Protein AF-A0A233RAK5-F1 (afdb_monomer_lite)

Structure (mmCIF, N/CA/C/O backbone):
data_AF-A0A233RAK5-F1
#
_entry.id   AF-A0A233RAK5-F1
#
loop_
_atom_site.group_PDB
_atom_site.id
_atom_site.type_symbol
_atom_site.label_atom_id
_atom_site.label_alt_id
_atom_site.label_comp_id
_atom_site.label_asym_id
_atom_site.label_entity_id
_atom_site.label_seq_id
_atom_site.pdbx_PDB_ins_code
_atom_site.Cartn_x
_atom_site.Cartn_y
_atom_site.Cartn_z
_atom_site.occupancy
_atom_site.B_iso_or_equiv
_atom_site.auth_seq_id
_atom_site.auth_comp_id
_atom_site.auth_asym_id
_atom_site.auth_atom_id
_atom_site.pdbx_PDB_model_num
ATOM 1 N N . MET A 1 1 ? -2.196 -65.502 5.396 1.00 35.78 1 MET A N 1
ATOM 2 C CA . MET A 1 1 ? -3.002 -64.634 4.510 1.00 35.78 1 MET A CA 1
ATOM 3 C C . MET A 1 1 ? -4.462 -65.035 4.671 1.00 35.78 1 MET A C 1
ATOM 5 O O . MET A 1 1 ? -4.767 -66.200 4.468 1.00 35.78 1 MET A O 1
ATOM 9 N N . LYS A 1 2 ? -5.328 -64.135 5.155 1.00 40.09 2 LYS A N 1
ATOM 10 C CA . LYS A 1 2 ? -6.759 -64.401 5.387 1.00 40.09 2 LYS A CA 1
ATOM 11 C C . LYS A 1 2 ? -7.571 -63.558 4.402 1.00 40.09 2 LYS A C 1
ATOM 13 O O . LYS A 1 2 ? -7.449 -62.339 4.396 1.00 40.09 2 LYS A O 1
ATOM 18 N N . THR A 1 3 ? -8.351 -64.228 3.567 1.00 54.66 3 THR A N 1
ATOM 19 C CA . THR A 1 3 ? -9.261 -63.672 2.559 1.00 54.66 3 THR A CA 1
ATOM 20 C C . THR A 1 3 ? -10.494 -63.046 3.202 1.00 54.66 3 THR A C 1
ATOM 22 O O . THR A 1 3 ? -11.107 -63.697 4.049 1.00 54.66 3 THR A O 1
ATOM 25 N N . ARG A 1 4 ? -10.923 -61.863 2.742 1.00 57.81 4 ARG A N 1
ATOM 26 C CA . ARG A 1 4 ? -12.326 -61.412 2.811 1.00 57.81 4 ARG A CA 1
ATOM 27 C C . ARG A 1 4 ? -12.650 -60.544 1.594 1.00 57.81 4 ARG A C 1
ATOM 29 O O . ARG A 1 4 ? -12.070 -59.479 1.420 1.00 57.81 4 ARG A O 1
ATOM 36 N N . HIS A 1 5 ? -13.557 -61.036 0.758 1.00 52.94 5 HIS A N 1
ATOM 37 C CA . HIS A 1 5 ? -14.248 -60.265 -0.270 1.00 52.94 5 HIS A CA 1
ATOM 38 C C . HIS A 1 5 ? -15.423 -59.524 0.369 1.00 52.94 5 HIS A C 1
ATOM 40 O O . HIS A 1 5 ? -16.151 -60.139 1.145 1.00 52.94 5 HIS A O 1
ATOM 46 N N . SER A 1 6 ? -15.642 -58.266 -0.015 1.00 50.78 6 SER A N 1
ATOM 47 C CA . SER A 1 6 ? -16.935 -57.587 0.122 1.00 50.78 6 SER A CA 1
ATOM 48 C C . SER A 1 6 ? -17.097 -56.600 -1.033 1.00 50.78 6 SER A C 1
ATOM 50 O O . SER A 1 6 ? -16.383 -55.605 -1.111 1.00 50.78 6 SER A O 1
ATOM 52 N N . ALA A 1 7 ? -18.024 -56.908 -1.936 1.00 53.78 7 ALA A N 1
ATOM 53 C CA . ALA A 1 7 ? -18.529 -56.034 -2.988 1.00 53.78 7 ALA A CA 1
ATOM 54 C C . ALA A 1 7 ? -19.915 -55.522 -2.576 1.00 53.78 7 ALA A C 1
ATOM 56 O O . ALA A 1 7 ? -20.726 -56.353 -2.190 1.00 53.78 7 ALA A O 1
ATOM 57 N N . LEU A 1 8 ? -20.198 -54.219 -2.690 1.00 47.22 8 LEU A N 1
ATOM 58 C CA . LEU A 1 8 ? -21.544 -53.603 -2.663 1.00 47.22 8 LEU A CA 1
ATOM 59 C C . LEU A 1 8 ? -21.421 -52.208 -3.326 1.00 47.22 8 LEU A C 1
ATOM 61 O O . LEU A 1 8 ? -20.693 -51.365 -2.818 1.00 47.22 8 LEU A O 1
ATOM 65 N N . LEU A 1 9 ? -21.797 -52.018 -4.598 1.00 47.50 9 LEU A N 1
ATOM 66 C CA . LEU A 1 9 ? -23.129 -51.702 -5.161 1.00 47.50 9 LEU A CA 1
ATOM 67 C C . LEU A 1 9 ? -23.708 -50.310 -4.808 1.00 47.50 9 LEU A C 1
ATOM 69 O O . LEU A 1 9 ? -24.222 -50.088 -3.720 1.00 47.50 9 LEU A O 1
ATOM 73 N N . LEU A 1 10 ? -23.617 -49.417 -5.806 1.00 46.44 10 LEU A N 1
ATOM 74 C CA . LEU A 1 10 ? -24.635 -48.508 -6.374 1.00 46.44 10 LEU A CA 1
ATOM 75 C C . LEU A 1 10 ? -25.875 -48.133 -5.531 1.00 46.44 10 LEU A C 1
ATOM 77 O O . LEU A 1 10 ? -26.722 -48.976 -5.254 1.00 46.44 10 LEU A O 1
ATOM 81 N N . ALA A 1 11 ? -26.083 -46.825 -5.333 1.00 51.22 11 ALA A N 1
ATOM 82 C CA . ALA A 1 11 ? -27.411 -46.238 -5.140 1.00 51.22 11 ALA A CA 1
ATOM 83 C C . ALA A 1 11 ? -27.471 -44.842 -5.786 1.00 51.22 11 ALA A C 1
ATOM 85 O O . ALA A 1 11 ? -26.892 -43.877 -5.292 1.00 51.22 11 ALA A O 1
ATOM 86 N N . ALA A 1 12 ? -28.152 -44.773 -6.929 1.00 51.41 12 ALA A N 1
ATOM 87 C CA . ALA A 1 12 ? -28.539 -43.555 -7.621 1.00 51.41 12 ALA A CA 1
ATOM 88 C C . ALA A 1 12 ? -29.816 -42.990 -6.981 1.00 51.41 12 ALA A C 1
ATOM 90 O O . ALA A 1 12 ? -30.805 -43.709 -6.846 1.00 51.41 12 ALA A O 1
ATOM 91 N N . THR A 1 13 ? -29.820 -41.709 -6.620 1.00 54.97 13 THR A N 1
ATOM 92 C CA . THR A 1 13 ? -31.029 -40.991 -6.204 1.00 54.97 13 THR A CA 1
ATOM 93 C C . THR A 1 13 ? -31.576 -40.181 -7.378 1.00 54.97 13 THR A C 1
ATOM 95 O O . THR A 1 13 ? -31.065 -39.124 -7.737 1.00 54.97 13 THR A O 1
ATOM 98 N N . LEU A 1 14 ? -32.634 -40.713 -7.992 1.00 46.50 14 LEU A N 1
ATOM 99 C CA . LEU A 1 14 ? -33.537 -39.995 -8.889 1.00 46.50 14 LEU A CA 1
ATOM 100 C C . LEU A 1 14 ? -34.526 -39.176 -8.049 1.00 46.50 14 LEU A C 1
ATOM 102 O O . LEU A 1 14 ? -35.208 -39.740 -7.197 1.00 46.50 14 LEU A O 1
ATOM 106 N N . LEU A 1 15 ? -34.659 -37.879 -8.330 1.00 47.50 15 LEU A N 1
ATOM 107 C CA . LEU A 1 15 ? -35.821 -37.083 -7.925 1.00 47.50 15 LEU A CA 1
ATOM 108 C C . LEU A 1 15 ? -36.315 -36.256 -9.120 1.00 47.50 15 LEU A C 1
ATOM 110 O O . LEU A 1 15 ? -35.608 -35.434 -9.695 1.00 47.50 15 LEU A O 1
ATOM 114 N N . THR A 1 16 ? -37.542 -36.585 -9.499 1.00 47.84 16 THR A N 1
ATOM 115 C CA . THR A 1 16 ? -38.385 -36.162 -10.623 1.00 47.84 16 THR A CA 1
ATOM 116 C C . THR A 1 16 ? -39.039 -34.783 -10.381 1.00 47.84 16 THR A C 1
ATOM 118 O O . THR A 1 16 ? -39.521 -34.560 -9.278 1.00 47.84 16 THR A O 1
ATOM 121 N N . VAL A 1 17 ? -38.947 -33.815 -11.320 1.00 47.84 17 VAL A N 1
ATOM 122 C CA . VAL A 1 17 ? -39.996 -33.276 -12.255 1.00 47.84 17 VAL A CA 1
ATOM 123 C C . VAL A 1 17 ? -41.171 -32.533 -11.553 1.00 47.84 17 VAL A C 1
ATOM 125 O O . VAL A 1 17 ? -41.766 -33.107 -10.648 1.00 47.84 17 VAL A O 1
ATOM 128 N N . PRO A 1 18 ? -41.529 -31.273 -11.931 1.00 49.59 18 PRO A N 1
ATOM 129 C CA . PRO A 1 18 ? -42.419 -31.044 -13.082 1.00 49.59 18 PRO A CA 1
ATOM 130 C C . PRO A 1 18 ? -42.090 -29.851 -13.993 1.00 49.59 18 PRO A C 1
ATOM 132 O O . PRO A 1 18 ? -41.718 -28.763 -13.563 1.00 49.59 18 PRO A O 1
ATOM 135 N N . ALA A 1 19 ? -42.317 -30.079 -15.287 1.00 51.25 19 ALA A N 1
ATOM 136 C CA . ALA A 1 19 ? -42.464 -29.048 -16.301 1.00 51.25 19 ALA A CA 1
ATOM 137 C C . ALA A 1 19 ? -43.721 -28.203 -16.029 1.00 51.25 19 ALA A C 1
ATOM 139 O O . ALA A 1 19 ? -44.808 -28.748 -15.841 1.00 51.25 19 ALA A O 1
ATOM 140 N N . LEU A 1 20 ? -43.579 -26.879 -16.081 1.00 45.12 20 LEU A N 1
ATOM 141 C CA . LEU A 1 20 ? -44.683 -25.930 -16.206 1.00 45.12 20 LEU A CA 1
ATOM 142 C C . LEU A 1 20 ? -44.504 -25.191 -17.531 1.00 45.12 20 LEU A C 1
ATOM 144 O O . LEU A 1 20 ? -43.551 -24.440 -17.727 1.00 45.12 20 LEU A O 1
ATOM 148 N N . ALA A 1 21 ? -45.410 -25.482 -18.458 1.00 48.50 21 ALA A N 1
ATOM 149 C CA . ALA A 1 21 ? -45.537 -24.816 -19.740 1.00 48.50 21 ALA A CA 1
ATOM 150 C C . ALA A 1 21 ? -46.393 -23.540 -19.609 1.00 48.50 21 ALA A C 1
ATOM 152 O O . ALA A 1 21 ? -47.411 -23.546 -18.928 1.00 48.50 21 ALA A O 1
ATOM 153 N N . SER A 1 22 ? -45.954 -22.488 -20.305 1.00 41.47 22 SER A N 1
ATOM 154 C CA . SER A 1 22 ? -46.710 -21.441 -21.021 1.00 41.47 22 SER A CA 1
ATOM 155 C C . SER A 1 22 ? -48.061 -20.915 -20.486 1.00 41.47 22 SER A C 1
ATOM 157 O O . SER A 1 22 ? -49.073 -21.605 -20.547 1.00 41.47 22 SER A O 1
ATOM 159 N N . ALA A 1 23 ? -48.093 -19.612 -20.170 1.00 42.81 23 ALA A N 1
ATOM 160 C CA . ALA A 1 23 ? -49.165 -18.646 -20.485 1.00 42.81 23 ALA A CA 1
ATOM 161 C C . ALA A 1 23 ? -48.567 -17.230 -20.292 1.00 42.81 23 ALA A C 1
ATOM 163 O O . ALA A 1 23 ? -48.082 -16.913 -19.213 1.00 42.81 23 ALA A O 1
ATOM 164 N N . ALA A 1 24 ? -48.267 -16.453 -21.334 1.00 39.66 24 ALA A N 1
ATOM 165 C CA . ALA A 1 24 ? -49.170 -15.601 -22.117 1.00 39.66 24 ALA A CA 1
ATOM 166 C C . ALA A 1 24 ? -49.844 -14.449 -21.325 1.00 39.66 24 ALA A C 1
ATOM 168 O O . ALA A 1 24 ? -50.882 -14.633 -20.705 1.00 39.66 24 ALA A O 1
ATOM 169 N N . HIS A 1 25 ? -49.278 -13.250 -21.534 1.00 32.94 25 HIS A N 1
ATOM 170 C CA . HIS A 1 25 ? -49.952 -11.980 -21.869 1.00 32.94 25 HIS A CA 1
ATOM 171 C C . HIS A 1 25 ? -50.350 -10.953 -20.774 1.00 32.94 25 HIS A C 1
ATOM 173 O O . HIS A 1 25 ? -50.869 -11.291 -19.719 1.00 32.94 25 HIS A O 1
ATOM 179 N N . HIS A 1 26 ? -50.148 -9.677 -21.164 1.00 35.91 26 HIS A N 1
ATOM 180 C CA . HIS A 1 26 ? -50.421 -8.364 -20.532 1.00 35.91 26 HIS A CA 1
ATOM 181 C C . HIS A 1 26 ? -49.406 -7.854 -19.482 1.00 35.91 26 HIS A C 1
ATOM 183 O O . HIS A 1 26 ? -49.153 -8.518 -18.491 1.00 35.91 26 HIS A O 1
ATOM 189 N N . GLY A 1 27 ? -48.782 -6.672 -19.602 1.00 31.53 27 GLY A N 1
ATOM 190 C CA . GLY A 1 27 ? -48.927 -5.550 -20.540 1.00 31.53 27 GLY A CA 1
ATOM 191 C C . GLY A 1 27 ? -47.922 -4.415 -20.224 1.00 31.53 27 GLY A C 1
ATOM 192 O O . GLY A 1 27 ? -47.238 -4.478 -19.204 1.00 31.53 27 GLY A O 1
ATOM 193 N N . GLY A 1 28 ? -47.837 -3.406 -21.104 1.00 36.66 28 GLY A N 1
ATOM 194 C CA . GLY A 1 28 ? -47.042 -2.171 -20.934 1.00 36.66 28 GLY A CA 1
ATOM 195 C C . GLY A 1 28 ? -45.950 -2.002 -22.002 1.00 36.66 28 GLY A C 1
ATOM 196 O O . GLY A 1 28 ? -44.819 -2.419 -21.790 1.00 36.66 28 GLY A O 1
ATOM 197 N N . GLU A 1 29 ? -46.310 -1.684 -23.248 1.00 39.09 29 GLU A N 1
ATOM 198 C CA . GLU A 1 29 ? -46.326 -0.319 -23.826 1.00 39.09 29 GLU A CA 1
ATOM 199 C C . GLU A 1 29 ? -44.968 0.130 -24.421 1.00 39.09 29 GLU A C 1
ATOM 201 O O . GLU A 1 29 ? -43.972 0.324 -23.732 1.00 39.09 29 GLU A O 1
ATOM 206 N N . ASP A 1 30 ? -44.977 0.257 -25.754 1.00 43.41 30 ASP A N 1
ATOM 207 C CA . ASP A 1 30 ? -44.159 1.133 -26.602 1.00 43.41 30 ASP A CA 1
ATOM 208 C C . ASP A 1 30 ? -42.624 1.071 -26.529 1.00 43.41 30 ASP A C 1
ATOM 210 O O . ASP A 1 30 ? -41.936 1.990 -26.085 1.00 43.41 30 ASP A O 1
ATOM 214 N N . ARG A 1 31 ? -42.052 0.047 -27.176 1.00 45.41 31 ARG A N 1
ATOM 215 C CA . ARG A 1 31 ? -40.767 0.206 -27.879 1.00 45.41 31 ARG A CA 1
ATOM 216 C C . ARG A 1 31 ? -41.034 0.452 -29.360 1.00 45.41 31 ARG A C 1
ATOM 218 O O . ARG A 1 31 ? -41.189 -0.490 -30.133 1.00 45.41 31 ARG A O 1
ATOM 225 N N . GLY A 1 32 ? -41.093 1.730 -29.730 1.00 45.69 32 GLY A N 1
ATOM 226 C CA . GLY A 1 32 ? -41.076 2.165 -31.126 1.00 45.69 32 GLY A CA 1
ATOM 227 C C . GLY A 1 32 ? -39.795 1.719 -31.858 1.00 45.69 32 GLY A C 1
ATOM 228 O O . GLY A 1 32 ? -38.778 1.438 -31.214 1.00 45.69 32 GLY A O 1
ATOM 229 N N . PRO A 1 33 ? -39.835 1.618 -33.198 1.00 44.28 33 PRO A N 1
ATOM 230 C CA . PRO A 1 33 ? -38.746 1.064 -33.997 1.00 44.28 33 PRO A CA 1
ATOM 231 C C . PRO A 1 33 ? -37.517 1.985 -33.991 1.00 44.28 33 PRO A C 1
ATOM 233 O O . PRO A 1 33 ? -37.620 3.175 -34.278 1.00 44.28 33 PRO A O 1
ATOM 236 N N . MET A 1 34 ? -36.341 1.423 -33.687 1.00 52.12 34 MET A N 1
ATOM 237 C CA . MET A 1 34 ? -35.053 2.091 -33.901 1.00 52.12 34 MET A CA 1
ATOM 238 C C . MET A 1 34 ? -34.793 2.205 -35.403 1.00 52.12 34 MET A C 1
ATOM 240 O O . MET A 1 34 ? -34.290 1.265 -36.017 1.00 52.12 34 MET A O 1
ATOM 244 N N . THR A 1 35 ? -35.138 3.349 -35.988 1.00 43.81 35 THR A N 1
ATOM 245 C CA . THR A 1 35 ? -34.644 3.747 -37.306 1.00 43.81 35 THR A CA 1
ATOM 246 C C . THR A 1 35 ? -33.444 4.671 -37.156 1.00 43.81 35 THR A C 1
ATOM 248 O O . THR A 1 35 ? -33.459 5.620 -36.374 1.00 43.81 35 THR A O 1
ATOM 251 N N . GLU A 1 36 ? -32.414 4.315 -37.913 1.00 48.19 36 GLU A N 1
ATOM 252 C CA . GLU A 1 36 ? -31.187 5.035 -38.232 1.00 48.19 36 GLU A CA 1
ATOM 253 C C . GLU A 1 36 ? -31.303 6.563 -38.210 1.00 48.19 36 GLU A C 1
ATOM 255 O O . GLU A 1 36 ? -32.048 7.148 -38.988 1.00 48.19 36 GLU A O 1
ATOM 260 N N . GLU A 1 37 ? -30.454 7.212 -37.411 1.00 40.25 37 GLU A N 1
ATOM 261 C CA . GLU A 1 37 ? -29.947 8.540 -37.756 1.00 40.25 37 GLU A CA 1
ATOM 262 C C . GLU A 1 37 ? -28.562 8.754 -37.123 1.00 40.25 37 GLU A C 1
ATOM 264 O O . GLU A 1 37 ? -28.390 9.266 -36.014 1.00 40.25 37 GLU A O 1
ATOM 269 N N . CYS A 1 38 ? -27.534 8.320 -37.854 1.00 48.69 38 CYS A N 1
ATOM 270 C CA . CYS A 1 38 ? -26.163 8.788 -37.691 1.00 48.69 38 CYS A CA 1
ATOM 271 C C . CYS A 1 38 ? -26.068 10.263 -38.113 1.00 48.69 38 CYS A C 1
ATOM 273 O O . CYS A 1 38 ? -25.584 10.543 -39.201 1.00 48.69 38 CYS A O 1
ATOM 275 N N . ALA A 1 39 ? -26.518 11.196 -37.274 1.00 47.12 39 ALA A N 1
ATOM 276 C CA . ALA A 1 39 ? -26.115 12.607 -37.323 1.00 47.12 39 ALA A CA 1
ATOM 277 C C . ALA A 1 39 ? -26.744 13.386 -36.160 1.00 47.12 39 ALA A C 1
ATOM 279 O O . ALA A 1 39 ? -27.753 14.067 -36.320 1.00 47.12 39 ALA A O 1
ATOM 280 N N . ARG A 1 40 ? -26.129 13.344 -34.975 1.00 42.56 40 ARG A N 1
ATOM 281 C CA . ARG A 1 40 ? -26.301 14.435 -34.008 1.00 42.56 40 ARG A CA 1
ATOM 282 C C . ARG A 1 40 ? -24.952 14.881 -33.483 1.00 42.56 40 ARG A C 1
ATOM 284 O O . ARG A 1 40 ? -24.287 14.178 -32.728 1.00 42.56 40 ARG A O 1
ATOM 291 N N . ASP A 1 41 ? -24.590 16.082 -33.917 1.00 47.50 41 ASP A N 1
ATOM 292 C CA . ASP A 1 41 ? -23.550 16.935 -33.369 1.00 47.50 41 ASP A CA 1
ATOM 293 C C . ASP A 1 41 ? -23.635 16.991 -31.840 1.00 47.50 41 ASP A C 1
ATOM 295 O O . ASP A 1 41 ? -24.365 17.793 -31.249 1.00 47.50 41 ASP A O 1
ATOM 299 N N . HIS A 1 42 ? -22.842 16.159 -31.168 1.00 44.28 42 HIS A N 1
ATOM 300 C CA . HIS A 1 42 ? -22.581 16.323 -29.748 1.00 44.28 42 HIS A CA 1
ATOM 301 C C . HIS A 1 42 ? -21.575 17.457 -29.558 1.00 44.28 42 HIS A C 1
ATOM 303 O O . HIS A 1 42 ? -20.372 17.257 -29.386 1.00 44.28 42 HIS A O 1
ATOM 309 N N . LYS A 1 43 ? -22.104 18.684 -29.563 1.00 40.53 43 LYS A N 1
ATOM 310 C CA . LYS A 1 43 ? -21.443 19.840 -28.966 1.00 40.53 43 LYS A CA 1
ATOM 311 C C . LYS A 1 43 ? -21.010 19.506 -27.534 1.00 40.53 43 LYS A C 1
ATOM 313 O O . LYS A 1 43 ? -21.843 19.279 -26.663 1.00 40.53 43 LYS A O 1
ATOM 318 N N . GLY A 1 44 ? -19.700 19.553 -27.300 1.00 47.16 44 GLY A N 1
ATOM 319 C CA . GLY A 1 44 ? -19.114 20.066 -26.060 1.00 47.16 44 GLY A CA 1
ATOM 320 C C . GLY A 1 44 ? -19.535 19.386 -24.758 1.00 47.16 44 GLY A C 1
ATOM 321 O O . GLY A 1 44 ? -19.853 20.069 -23.790 1.00 47.16 44 GLY A O 1
ATOM 322 N N . GLY A 1 45 ? -19.485 18.057 -24.689 1.00 41.47 45 GLY A N 1
ATOM 323 C CA . GLY A 1 45 ? -19.456 17.363 -23.406 1.00 41.47 45 GLY A CA 1
ATOM 324 C C . GLY A 1 45 ? -18.077 17.521 -22.771 1.00 41.47 45 GLY A C 1
ATOM 325 O O . GLY A 1 45 ? -17.185 16.715 -23.027 1.00 41.47 45 GLY A O 1
ATOM 326 N N . HIS A 1 46 ? -17.878 18.558 -21.954 1.00 48.84 46 HIS A N 1
ATOM 327 C CA . HIS A 1 46 ? -16.738 18.634 -21.043 1.00 48.84 46 HIS A CA 1
ATOM 328 C C . HIS A 1 46 ? -16.797 17.440 -20.082 1.00 48.84 46 HIS A C 1
ATOM 330 O O . HIS A 1 46 ? -17.349 17.518 -18.985 1.00 48.84 46 HIS A O 1
ATOM 336 N N . HIS A 1 47 ? -16.200 16.321 -20.489 1.00 55.03 47 HIS A N 1
ATOM 337 C CA . HIS A 1 47 ? -15.783 15.274 -19.577 1.00 55.03 47 HIS A CA 1
ATOM 338 C C . HIS A 1 47 ? -14.733 15.894 -18.664 1.00 55.03 47 HIS A C 1
ATOM 340 O O . HIS A 1 47 ? -13.544 15.945 -18.985 1.00 55.03 47 HIS A O 1
ATOM 346 N N . GLY A 1 48 ? -15.206 16.436 -17.538 1.00 50.84 48 GLY A N 1
ATOM 347 C CA . GLY A 1 48 ? -14.363 16.866 -16.442 1.00 50.84 48 GLY A CA 1
ATOM 348 C C . GLY A 1 48 ? -13.377 15.745 -16.186 1.00 50.84 48 GLY A C 1
ATOM 349 O O . GLY A 1 48 ? -13.780 14.613 -15.905 1.00 50.84 48 GLY A O 1
ATOM 350 N N . LYS A 1 49 ? -12.090 16.044 -16.369 1.00 51.81 49 LYS A N 1
ATOM 351 C CA . LYS A 1 49 ? -11.013 15.135 -16.018 1.00 51.81 49 LYS A CA 1
ATOM 352 C C . LYS A 1 49 ? -11.207 14.812 -14.545 1.00 51.81 49 LYS A C 1
ATOM 354 O O . LYS A 1 49 ? -10.815 15.581 -13.670 1.00 51.81 49 LYS A O 1
ATOM 359 N N . ARG A 1 50 ? -11.862 13.684 -14.261 1.00 51.53 50 ARG A N 1
ATOM 360 C CA . ARG A 1 50 ? -11.833 13.039 -12.957 1.00 51.53 50 ARG A CA 1
ATOM 361 C C . ARG A 1 50 ? -10.391 12.603 -12.793 1.00 51.53 50 ARG A C 1
ATOM 363 O O . ARG A 1 50 ? -10.013 11.483 -13.115 1.00 51.53 50 ARG A O 1
ATOM 370 N N . HIS A 1 51 ? -9.572 13.547 -12.349 1.00 49.06 51 HIS A N 1
ATOM 371 C CA . HIS A 1 51 ? -8.262 13.298 -11.805 1.00 49.06 51 HIS A CA 1
ATOM 372 C C . HIS A 1 51 ? -8.489 12.543 -10.497 1.00 49.06 51 HIS A C 1
ATOM 374 O O . HIS A 1 51 ? -8.309 13.076 -9.407 1.00 49.06 51 HIS A O 1
ATOM 380 N N . HIS A 1 52 ? -8.839 11.261 -10.608 1.00 44.72 52 HIS A N 1
ATOM 381 C CA . HIS A 1 52 ? -8.483 10.264 -9.608 1.00 44.72 52 HIS A CA 1
ATOM 382 C C . HIS A 1 52 ? -6.969 10.057 -9.711 1.00 44.72 52 HIS A C 1
ATOM 384 O O . HIS A 1 52 ? -6.481 8.964 -9.974 1.00 44.72 52 HIS A O 1
ATOM 390 N N . GLY A 1 53 ? -6.213 11.155 -9.598 1.00 39.81 53 GLY A N 1
ATOM 391 C CA . GLY A 1 53 ? -4.792 11.097 -9.346 1.00 39.81 53 GLY A CA 1
ATOM 392 C C . GLY A 1 53 ? -4.691 10.377 -8.025 1.00 39.81 53 GLY A C 1
ATOM 393 O O . GLY A 1 53 ? -5.220 10.872 -7.028 1.00 39.81 53 GLY A O 1
ATOM 394 N N . GLY A 1 54 ? -4.136 9.168 -8.074 1.00 48.56 54 GLY A N 1
ATOM 395 C CA . GLY A 1 54 ? -3.963 8.286 -6.938 1.00 48.56 54 GLY A CA 1
ATOM 396 C C . GLY A 1 54 ? -3.199 9.006 -5.843 1.00 48.56 54 GLY A C 1
ATOM 397 O O . GLY A 1 54 ? -1.983 8.894 -5.743 1.00 48.56 54 GLY A O 1
ATOM 398 N N . LYS A 1 55 ? -3.916 9.761 -5.010 1.00 58.31 55 LYS A N 1
ATOM 399 C CA . LYS A 1 55 ? -3.437 10.139 -3.697 1.00 58.31 55 LYS A CA 1
ATOM 400 C C . LYS A 1 55 ? -3.359 8.826 -2.949 1.00 58.31 55 LYS A C 1
ATOM 402 O O . LYS A 1 55 ? -4.362 8.345 -2.424 1.00 58.31 55 LYS A O 1
ATOM 407 N N . HIS A 1 56 ? -2.168 8.235 -2.981 1.00 62.59 56 HIS A N 1
ATOM 408 C CA . HIS A 1 56 ? -1.771 7.227 -2.020 1.00 62.59 56 HIS A CA 1
ATOM 409 C C . HIS A 1 56 ? -2.225 7.708 -0.644 1.00 62.59 56 HIS A C 1
ATOM 411 O O . HIS A 1 56 ? -2.144 8.904 -0.336 1.00 62.59 56 HIS A O 1
ATOM 417 N N . MET A 1 57 ? -2.850 6.807 0.110 1.00 71.50 57 MET A N 1
ATOM 418 C CA . MET A 1 57 ? -3.459 7.179 1.373 1.00 71.50 57 MET A CA 1
ATOM 419 C C . MET A 1 57 ? -2.347 7.665 2.305 1.00 71.50 57 MET A C 1
ATOM 421 O O . MET A 1 57 ? -1.466 6.897 2.668 1.00 71.50 57 MET A O 1
ATOM 425 N N . ASP A 1 58 ? -2.370 8.956 2.627 1.00 88.50 58 ASP A N 1
ATOM 426 C CA . ASP A 1 58 ? -1.422 9.578 3.548 1.00 88.50 58 ASP A CA 1
ATOM 427 C C . ASP A 1 58 ? -1.531 8.892 4.926 1.00 88.50 58 ASP A C 1
ATOM 429 O O . ASP A 1 58 ? -2.622 8.933 5.515 1.00 88.50 58 ASP A O 1
ATOM 433 N N . PRO A 1 59 ? -0.453 8.264 5.440 1.00 92.19 59 PRO A N 1
ATOM 434 C CA . PRO A 1 59 ? -0.484 7.516 6.695 1.00 92.19 59 PRO A CA 1
ATOM 435 C C . PRO A 1 59 ? -0.988 8.339 7.884 1.00 92.19 59 PRO A C 1
ATOM 437 O O . PRO A 1 59 ? -1.761 7.828 8.692 1.00 92.19 59 PRO A O 1
ATOM 440 N N . ALA A 1 60 ? -0.660 9.634 7.947 1.00 92.44 60 ALA A N 1
ATOM 441 C CA . ALA A 1 60 ? -1.129 10.507 9.023 1.00 92.44 60 ALA A CA 1
ATOM 442 C C . ALA A 1 60 ? -2.654 10.705 8.975 1.00 92.44 60 ALA A C 1
ATOM 444 O O . ALA A 1 60 ? -3.349 10.660 9.992 1.00 92.44 60 ALA A O 1
ATOM 445 N N . ARG A 1 61 ? -3.213 10.870 7.768 1.00 91.62 61 ARG A N 1
ATOM 446 C CA . ARG A 1 61 ? -4.670 10.952 7.578 1.00 91.62 61 ARG A CA 1
ATOM 447 C C . ARG A 1 61 ? -5.356 9.620 7.850 1.00 91.62 61 ARG A C 1
ATOM 449 O O . ARG A 1 61 ? -6.510 9.625 8.280 1.00 91.62 61 ARG A O 1
ATOM 456 N N . PHE A 1 62 ? -4.695 8.504 7.551 1.00 94.25 62 PHE A N 1
ATOM 457 C CA . PHE A 1 62 ? -5.200 7.176 7.877 1.00 94.25 62 PHE A CA 1
ATOM 458 C C . PHE A 1 62 ? -5.322 7.005 9.393 1.00 94.25 62 PHE A C 1
ATOM 460 O O . PHE A 1 62 ? -6.427 6.746 9.864 1.00 94.25 62 PHE A O 1
ATOM 467 N N . GLU A 1 63 ? -4.247 7.257 10.147 1.00 94.25 63 GLU A N 1
ATOM 468 C CA . GLU A 1 63 ? -4.233 7.172 11.615 1.00 94.25 63 GLU A CA 1
ATOM 469 C C . GLU A 1 63 ? -5.303 8.088 12.229 1.00 94.25 63 GLU A C 1
ATOM 471 O O . GLU A 1 63 ? -6.136 7.635 13.009 1.00 94.25 63 GLU A O 1
ATOM 476 N N . GLN A 1 64 ? -5.408 9.341 11.773 1.00 93.81 64 GLN A N 1
ATOM 477 C CA . GLN A 1 64 ? -6.445 10.260 12.255 1.00 93.81 64 GLN A CA 1
ATOM 478 C C . GLN A 1 64 ? -7.873 9.724 12.039 1.00 93.81 64 GLN A C 1
ATOM 480 O O . GLN A 1 64 ? -8.741 9.853 12.908 1.00 93.81 64 GLN A O 1
ATOM 485 N N . ARG A 1 65 ? -8.155 9.143 10.865 1.00 93.06 65 ARG A N 1
ATOM 486 C CA . ARG A 1 65 ? -9.473 8.554 10.568 1.00 93.06 65 ARG A CA 1
ATOM 487 C C . ARG A 1 65 ? -9.734 7.313 11.407 1.00 93.06 65 ARG A C 1
ATOM 489 O O . ARG A 1 65 ? -10.879 7.101 11.806 1.00 93.06 65 ARG A O 1
ATOM 496 N N . LEU A 1 66 ? -8.696 6.519 11.636 1.00 94.25 66 LEU A N 1
ATOM 497 C CA . LEU A 1 66 ? -8.739 5.306 12.428 1.00 94.25 66 LEU A CA 1
ATOM 498 C C . LEU A 1 66 ? -9.125 5.633 13.876 1.00 94.25 66 LEU A C 1
ATOM 500 O O . LEU A 1 66 ? -10.161 5.160 14.342 1.00 94.25 66 LEU A O 1
ATOM 504 N N . THR A 1 67 ? -8.397 6.547 14.524 1.00 94.00 67 THR A N 1
ATOM 505 C CA . THR A 1 67 ? -8.670 7.003 15.896 1.00 94.00 67 THR A CA 1
ATOM 506 C C . THR A 1 67 ? -10.070 7.596 16.022 1.00 94.00 67 THR A C 1
ATOM 508 O O . THR A 1 67 ? -10.870 7.149 16.842 1.00 94.00 67 THR A O 1
ATOM 511 N N . LYS A 1 68 ? -10.440 8.516 15.120 1.00 95.19 68 LYS A N 1
ATOM 512 C CA . LYS A 1 68 ? -11.773 9.140 15.124 1.00 95.19 68 LYS A CA 1
ATOM 513 C C . LYS A 1 68 ? -12.907 8.126 14.960 1.00 95.19 68 LYS A C 1
ATOM 515 O O . LYS A 1 68 ? -14.029 8.371 15.402 1.00 95.19 68 LYS A O 1
ATOM 520 N N . ARG A 1 69 ? -12.675 7.021 14.245 1.00 94.56 69 ARG A N 1
ATOM 521 C CA . ARG A 1 69 ? -13.683 5.967 14.103 1.00 94.56 69 ARG A CA 1
ATOM 522 C C . ARG A 1 69 ? -13.751 5.109 15.360 1.00 94.56 69 ARG A C 1
ATOM 524 O O . ARG A 1 69 ? -14.863 4.822 15.784 1.00 94.56 69 ARG A O 1
ATOM 531 N N . MET A 1 70 ? -12.611 4.767 15.956 1.00 93.69 70 MET A N 1
ATOM 532 C CA . MET A 1 70 ? -12.530 3.998 17.203 1.00 93.69 70 MET A CA 1
ATOM 533 C C . MET A 1 70 ? -13.234 4.693 18.372 1.00 93.69 70 MET A C 1
ATOM 535 O O . MET A 1 70 ? -13.955 4.036 19.116 1.00 93.69 70 MET A O 1
ATOM 539 N N . GLU A 1 71 ? -13.115 6.017 18.486 1.00 94.62 71 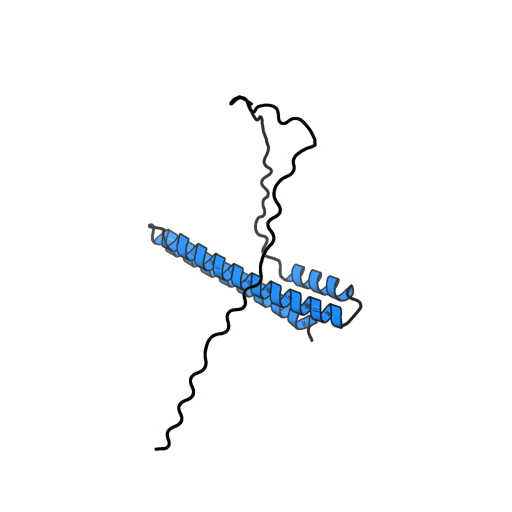GLU A N 1
ATOM 540 C CA . GLU A 1 71 ? -13.824 6.825 19.496 1.00 94.62 71 GLU A CA 1
ATOM 541 C C . GLU A 1 71 ? -15.354 6.750 19.375 1.00 94.62 71 GLU A C 1
ATOM 543 O O . GLU A 1 71 ? -16.066 6.935 20.356 1.00 94.62 71 GLU A O 1
ATOM 548 N N . LYS A 1 72 ? -15.870 6.482 18.170 1.00 96.06 72 LYS A N 1
ATOM 549 C CA . LYS A 1 72 ? -17.313 6.400 17.893 1.00 96.06 72 LYS A CA 1
ATOM 550 C C . LYS A 1 72 ? -17.895 5.001 18.061 1.00 96.06 72 LYS A C 1
ATOM 552 O O . LYS A 1 72 ? -19.104 4.845 17.936 1.00 96.06 72 LYS A O 1
ATOM 557 N N . LEU A 1 73 ? -17.056 3.981 18.228 1.00 95.44 73 LEU A N 1
ATOM 558 C CA . LEU A 1 73 ? -17.512 2.612 18.438 1.00 95.44 73 LEU A CA 1
ATOM 559 C C . LEU A 1 73 ? -17.722 2.406 19.938 1.00 95.44 73 LEU A C 1
ATOM 561 O O . LEU A 1 73 ? -16.806 2.613 20.729 1.00 95.44 73 LEU A O 1
ATOM 565 N N . GLU A 1 74 ? -18.937 2.028 20.318 1.00 93.69 74 GLU A N 1
ATOM 566 C CA . GLU A 1 74 ? -19.359 2.003 21.723 1.00 93.69 74 GLU A CA 1
ATOM 567 C C . GLU A 1 74 ? -18.866 0.753 22.457 1.00 93.69 74 GLU A C 1
ATOM 569 O O . GLU A 1 74 ? -18.470 0.837 23.617 1.00 93.69 74 GLU A O 1
ATOM 574 N N . THR A 1 75 ? -18.836 -0.395 21.776 1.0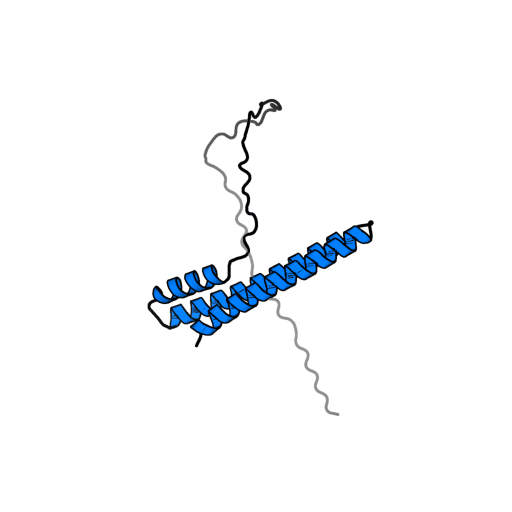0 95.69 75 THR A N 1
ATOM 575 C CA . THR A 1 75 ? -18.499 -1.680 22.399 1.00 95.69 75 THR A CA 1
ATOM 576 C C . THR A 1 75 ? -17.093 -2.163 22.023 1.00 95.69 75 THR A C 1
ATOM 578 O O . THR A 1 75 ? -16.604 -1.866 20.922 1.00 95.69 75 THR A O 1
ATOM 581 N N . PRO A 1 76 ? -16.416 -2.916 22.912 1.00 94.06 76 PRO A N 1
ATOM 582 C CA . PRO A 1 76 ? -15.108 -3.497 22.613 1.00 94.06 76 PRO A CA 1
ATOM 583 C C . PRO A 1 76 ? -15.163 -4.499 21.451 1.00 94.06 76 PRO A C 1
ATOM 585 O O . PRO A 1 76 ? -14.235 -4.551 20.646 1.00 94.06 76 PRO A O 1
ATOM 588 N N . GLU A 1 77 ? -16.267 -5.227 21.278 1.00 95.62 77 GLU A N 1
ATOM 589 C CA . GLU A 1 77 ? -16.437 -6.182 20.177 1.00 95.62 77 GLU A CA 1
ATOM 590 C C . GLU A 1 77 ? -16.469 -5.473 18.817 1.00 95.62 77 GLU A C 1
ATOM 592 O O . GLU A 1 77 ? -15.830 -5.923 17.863 1.00 95.62 77 GLU A O 1
ATOM 597 N N . LEU A 1 78 ? -17.167 -4.334 18.719 1.00 95.88 78 LEU A N 1
ATOM 598 C CA . LEU A 1 78 ? -17.220 -3.544 17.486 1.00 95.88 78 LEU A CA 1
ATOM 599 C C . LEU A 1 78 ? -15.855 -2.945 17.139 1.00 95.88 78 LEU A C 1
ATOM 601 O O . LEU A 1 78 ? -15.488 -2.887 15.963 1.00 95.88 78 LEU A O 1
ATOM 605 N N . LYS A 1 79 ? -15.093 -2.519 18.151 1.00 95.94 79 LYS A N 1
ATOM 606 C CA . LYS A 1 79 ? -13.714 -2.044 17.983 1.00 95.94 79 LYS A CA 1
ATOM 607 C C . LYS A 1 79 ? -12.807 -3.152 17.448 1.00 95.94 79 LYS A C 1
ATOM 609 O O . LYS A 1 79 ? -12.138 -2.942 16.439 1.00 95.94 79 LYS A O 1
ATOM 614 N N . ALA A 1 80 ? -12.861 -4.345 18.040 1.00 95.81 80 ALA A N 1
ATOM 615 C CA . ALA A 1 80 ? -12.083 -5.497 17.587 1.00 95.81 80 ALA A CA 1
ATOM 616 C C . ALA A 1 80 ? -12.422 -5.895 16.138 1.00 95.81 80 ALA A C 1
ATOM 618 O O . ALA A 1 80 ? -11.528 -6.047 15.306 1.00 95.81 80 ALA A O 1
ATOM 619 N N . GLN A 1 81 ? -13.711 -5.980 15.788 1.00 96.31 81 GLN A N 1
ATOM 620 C CA . GLN A 1 81 ? -14.139 -6.260 14.410 1.00 96.31 81 GLN A CA 1
ATOM 621 C C . GLN A 1 81 ? -13.674 -5.184 13.423 1.00 96.31 81 GLN A C 1
ATOM 623 O O . GLN A 1 81 ? -13.283 -5.491 12.295 1.00 96.31 81 GLN A O 1
ATOM 628 N N . PHE A 1 82 ? -13.706 -3.915 13.831 1.00 96.38 82 PHE A N 1
ATOM 629 C CA . PHE A 1 82 ? -13.231 -2.819 12.998 1.00 96.38 82 PHE A CA 1
ATOM 630 C C . PHE A 1 82 ? -11.726 -2.914 12.726 1.00 96.38 82 PHE A C 1
ATOM 632 O O . PHE A 1 82 ? -11.318 -2.711 11.581 1.00 96.38 82 PHE A O 1
ATOM 639 N N . ILE A 1 83 ? -10.923 -3.259 13.735 1.00 96.62 83 ILE A N 1
ATOM 640 C CA . ILE A 1 83 ? -9.476 -3.475 13.599 1.00 96.62 83 ILE A CA 1
ATOM 641 C C . ILE A 1 83 ? -9.190 -4.634 12.647 1.00 96.62 83 ILE A C 1
ATOM 643 O O . ILE A 1 83 ? -8.454 -4.439 11.679 1.00 96.62 83 ILE A O 1
ATOM 647 N N . LEU A 1 84 ? -9.844 -5.784 12.838 1.00 96.88 84 LEU A N 1
ATOM 648 C CA . LEU A 1 84 ? -9.724 -6.933 11.931 1.00 96.88 84 LEU A CA 1
ATOM 649 C C . LEU A 1 84 ? -10.055 -6.543 10.484 1.00 96.88 84 LEU A C 1
ATOM 651 O O . LEU A 1 84 ? -9.333 -6.881 9.546 1.00 96.88 84 LEU A O 1
ATOM 655 N N . ALA A 1 85 ? -11.117 -5.757 10.288 1.00 96.56 85 ALA A N 1
ATOM 656 C CA . ALA A 1 85 ? -11.479 -5.259 8.967 1.00 96.56 85 ALA A CA 1
ATOM 657 C C . ALA A 1 85 ? -10.427 -4.301 8.379 1.00 96.56 85 ALA A C 1
ATOM 659 O O . ALA A 1 85 ? -10.242 -4.281 7.161 1.00 96.56 85 ALA A O 1
ATOM 660 N N . GLN A 1 86 ? -9.739 -3.493 9.197 1.00 95.94 86 GLN A N 1
ATOM 661 C CA . GLN A 1 86 ? -8.635 -2.660 8.709 1.00 95.94 86 GLN A CA 1
ATOM 662 C C . GLN A 1 86 ? -7.398 -3.486 8.362 1.00 95.94 86 GLN A C 1
ATOM 664 O O . GLN A 1 86 ? -6.797 -3.221 7.324 1.00 95.94 86 GLN A O 1
ATOM 669 N N . GLN A 1 87 ? -7.054 -4.503 9.153 1.00 96.44 87 GLN A N 1
ATOM 670 C CA . GLN A 1 87 ? -5.950 -5.417 8.841 1.00 96.44 87 GLN A CA 1
ATOM 671 C C . GLN A 1 87 ? -6.170 -6.091 7.479 1.00 96.44 87 GLN A C 1
ATOM 673 O O . GLN A 1 87 ? -5.337 -5.945 6.585 1.00 96.44 87 GLN A O 1
ATOM 678 N N . ALA A 1 88 ? -7.355 -6.670 7.251 1.00 96.56 88 ALA A N 1
ATOM 679 C CA . ALA A 1 88 ? -7.710 -7.282 5.967 1.00 96.56 88 ALA A CA 1
ATOM 680 C C . ALA A 1 88 ? -7.655 -6.289 4.786 1.00 96.56 88 ALA A C 1
ATOM 682 O O . ALA A 1 88 ? -7.269 -6.636 3.668 1.00 96.56 88 ALA A O 1
ATOM 683 N N . ARG A 1 89 ? -8.015 -5.017 5.010 1.00 95.06 89 ARG A N 1
ATOM 684 C CA . ARG A 1 89 ? -7.889 -3.968 3.981 1.00 95.06 89 ARG A CA 1
ATOM 685 C C . ARG A 1 89 ? -6.436 -3.647 3.652 1.00 95.06 89 ARG A C 1
ATOM 687 O O . ARG A 1 89 ? -6.130 -3.420 2.482 1.00 95.06 89 A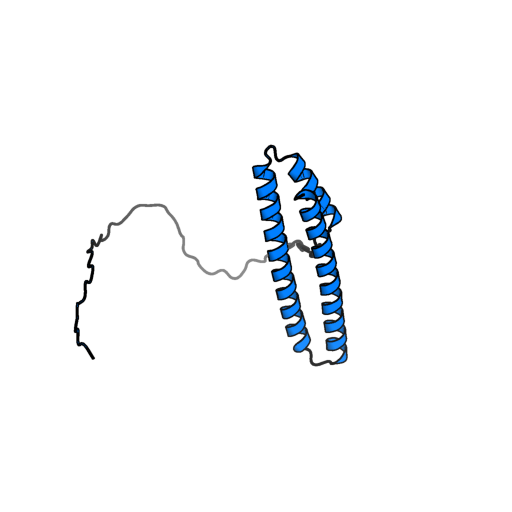RG A O 1
ATOM 694 N N . LEU A 1 90 ? -5.562 -3.594 4.655 1.00 95.38 90 LEU A N 1
ATOM 695 C CA . LEU A 1 90 ? -4.136 -3.346 4.446 1.00 95.38 90 LEU A CA 1
ATOM 696 C C . LEU A 1 90 ? -3.473 -4.513 3.701 1.00 95.38 90 LEU A C 1
ATOM 698 O O . LEU A 1 90 ? -2.673 -4.263 2.803 1.00 95.38 90 LEU A O 1
ATOM 702 N N . GLU A 1 91 ? -3.865 -5.755 3.986 1.00 96.56 91 GLU A N 1
ATOM 703 C CA . GLU A 1 91 ? -3.426 -6.942 3.235 1.00 96.56 91 GLU A CA 1
ATOM 704 C C . GLU A 1 91 ? -3.875 -6.895 1.769 1.00 96.56 91 GLU A C 1
ATOM 706 O O . GLU A 1 91 ? -3.066 -7.040 0.852 1.00 96.56 91 GLU A O 1
ATOM 711 N N . ALA A 1 92 ? -5.156 -6.606 1.518 1.00 95.56 92 ALA A N 1
ATOM 712 C CA . ALA A 1 92 ? -5.668 -6.462 0.156 1.00 95.56 92 ALA A CA 1
ATOM 713 C C .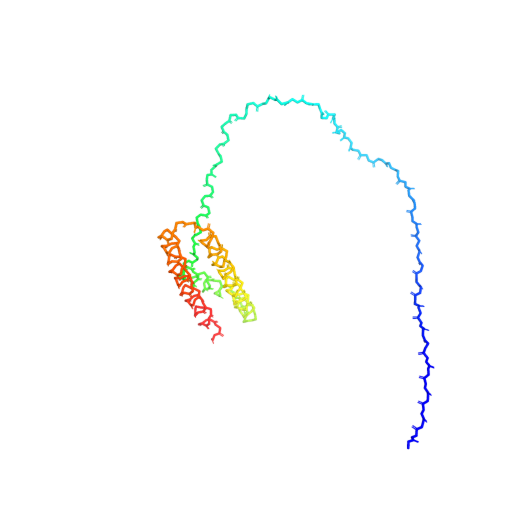 ALA A 1 92 ? -4.944 -5.346 -0.617 1.00 95.56 92 ALA A C 1
ATOM 715 O O . ALA A 1 92 ? -4.673 -5.471 -1.814 1.00 95.56 92 ALA A O 1
ATOM 716 N N . MET A 1 93 ? -4.601 -4.252 0.067 1.00 93.44 93 MET A N 1
ATOM 717 C CA . MET A 1 93 ? -3.824 -3.167 -0.517 1.00 93.44 93 MET A CA 1
ATOM 718 C C . MET A 1 93 ? -2.401 -3.610 -0.874 1.00 93.44 93 MET A C 1
ATOM 720 O O . MET A 1 93 ? -1.939 -3.279 -1.961 1.00 93.44 93 MET A O 1
ATOM 724 N N . GLU A 1 94 ? -1.728 -4.386 -0.023 1.00 95.12 94 GLU A N 1
ATOM 725 C CA . GLU A 1 94 ? -0.393 -4.931 -0.308 1.00 95.12 94 GLU A CA 1
ATOM 726 C C . GLU A 1 94 ? -0.401 -5.861 -1.529 1.00 95.12 94 GLU A C 1
ATOM 728 O O . GLU A 1 94 ? 0.450 -5.738 -2.419 1.00 95.12 94 GLU A O 1
ATOM 733 N N . HIS A 1 95 ? -1.402 -6.737 -1.634 1.00 95.06 95 HIS A N 1
ATOM 734 C CA . HIS A 1 95 ? -1.574 -7.580 -2.817 1.00 95.06 95 HIS A CA 1
ATOM 735 C C . HIS A 1 95 ? -1.785 -6.747 -4.084 1.00 95.06 95 HIS A C 1
ATOM 737 O O . HIS A 1 95 ? -1.167 -7.015 -5.117 1.00 95.06 95 HIS A O 1
ATOM 743 N N . ASN A 1 96 ? -2.607 -5.700 -4.003 1.00 93.69 96 ASN A N 1
ATOM 744 C CA . ASN A 1 96 ? -2.851 -4.812 -5.133 1.00 93.69 96 ASN A CA 1
ATOM 745 C C . ASN A 1 96 ? -1.582 -4.043 -5.553 1.00 93.69 96 ASN A C 1
ATOM 747 O O . ASN A 1 96 ? -1.272 -3.943 -6.739 1.00 93.69 96 ASN A O 1
ATOM 751 N N . LEU A 1 97 ? -0.796 -3.548 -4.591 1.00 92.88 97 LEU A N 1
ATOM 752 C CA . LEU A 1 97 ? 0.491 -2.904 -4.869 1.00 92.88 97 LEU A CA 1
ATOM 753 C C . LEU A 1 97 ? 1.459 -3.850 -5.579 1.00 92.88 97 LEU A C 1
ATOM 755 O O . LEU A 1 97 ? 2.068 -3.465 -6.578 1.00 92.88 97 LEU A O 1
ATOM 759 N N . THR A 1 98 ? 1.535 -5.095 -5.111 1.00 95.69 98 THR A N 1
ATOM 760 C CA . THR A 1 98 ? 2.375 -6.132 -5.716 1.00 95.69 98 THR A CA 1
ATOM 761 C C . THR A 1 98 ? 1.956 -6.412 -7.157 1.00 95.69 98 THR A C 1
ATOM 763 O O . THR A 1 98 ? 2.799 -6.428 -8.053 1.00 95.69 98 THR A O 1
ATOM 766 N N . LEU A 1 99 ? 0.653 -6.572 -7.407 1.00 96.50 99 LEU A N 1
ATOM 767 C CA . LEU A 1 99 ? 0.123 -6.764 -8.755 1.00 96.50 99 LEU A CA 1
ATOM 768 C C . LEU A 1 99 ? 0.485 -5.586 -9.668 1.00 96.50 99 LEU A C 1
ATOM 770 O O . LEU A 1 99 ? 0.996 -5.786 -10.769 1.00 96.50 99 LEU A O 1
ATOM 774 N N . HIS A 1 100 ? 0.271 -4.353 -9.206 1.00 94.19 100 HIS A N 1
ATOM 775 C CA . HIS A 1 100 ? 0.606 -3.159 -9.977 1.00 94.19 100 HIS A CA 1
ATOM 776 C C . HIS A 1 100 ? 2.102 -3.048 -10.283 1.00 94.19 100 HIS A C 1
ATOM 778 O O . HIS A 1 100 ? 2.449 -2.660 -11.401 1.00 94.19 100 HIS A O 1
ATOM 784 N N . ARG A 1 101 ? 2.976 -3.409 -9.334 1.00 96.06 101 ARG A N 1
ATOM 785 C CA . ARG A 1 101 ? 4.425 -3.481 -9.553 1.00 96.06 101 ARG A CA 1
ATOM 786 C C . ARG A 1 101 ? 4.754 -4.471 -10.665 1.00 96.06 101 ARG A C 1
ATOM 788 O O . ARG A 1 101 ? 5.370 -4.074 -11.647 1.00 96.06 101 ARG A O 1
ATOM 795 N N . LEU A 1 102 ? 4.271 -5.711 -10.566 1.00 97.75 102 LEU A N 1
ATOM 796 C CA . LEU A 1 102 ? 4.527 -6.756 -11.565 1.00 97.75 102 LEU A CA 1
ATOM 797 C C . LEU A 1 102 ? 4.026 -6.355 -12.958 1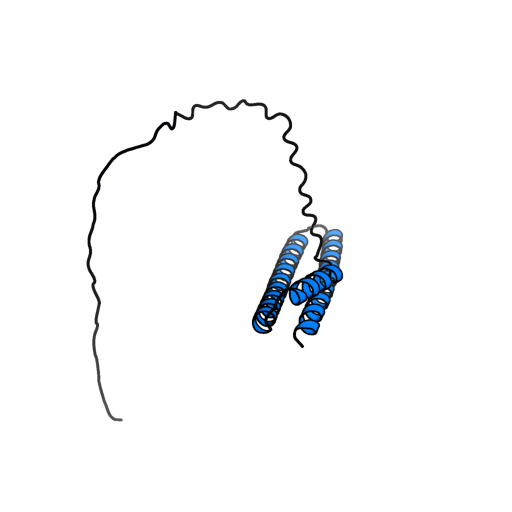.00 97.75 102 LEU A C 1
ATOM 799 O O . LEU A 1 102 ? 4.721 -6.538 -13.955 1.00 97.75 102 LEU A O 1
ATOM 803 N N . MET A 1 103 ? 2.839 -5.749 -13.042 1.00 96.75 103 MET A N 1
ATOM 804 C CA . MET A 1 103 ? 2.310 -5.241 -14.309 1.00 96.75 103 MET A CA 1
ATOM 805 C C . MET A 1 103 ? 3.158 -4.098 -14.881 1.00 96.75 103 MET A C 1
ATOM 807 O O . MET A 1 103 ? 3.321 -4.009 -16.099 1.00 96.75 103 MET A O 1
ATOM 811 N N . ALA A 1 104 ? 3.671 -3.204 -14.033 1.00 95.88 104 ALA A N 1
ATOM 812 C CA . ALA A 1 104 ? 4.539 -2.111 -14.459 1.00 95.88 104 ALA A CA 1
ATOM 813 C C . ALA A 1 104 ? 5.909 -2.628 -14.923 1.00 95.88 104 ALA A C 1
ATOM 815 O O . ALA A 1 104 ? 6.384 -2.210 -15.976 1.00 95.88 104 ALA A O 1
ATOM 816 N N . GLU A 1 105 ? 6.502 -3.573 -14.191 1.00 96.94 105 GLU A N 1
ATOM 817 C CA . GLU A 1 105 ? 7.760 -4.237 -14.552 1.00 96.94 105 GLU A CA 1
ATOM 818 C C . GLU A 1 105 ? 7.628 -4.986 -15.878 1.00 96.94 105 GLU A C 1
ATOM 820 O O . GLU A 1 105 ? 8.473 -4.830 -16.754 1.00 96.94 105 GLU A O 1
ATOM 825 N N . HIS A 1 106 ? 6.532 -5.723 -16.078 1.00 97.69 106 HIS A N 1
ATOM 826 C CA . HIS A 1 106 ? 6.251 -6.399 -17.345 1.00 97.69 106 HIS A CA 1
ATOM 827 C C . HIS A 1 106 ? 6.167 -5.407 -18.516 1.00 97.69 106 HIS A C 1
ATOM 829 O O . HIS A 1 106 ? 6.765 -5.628 -19.567 1.00 97.69 106 HIS A O 1
ATOM 835 N N . LYS A 1 107 ? 5.463 -4.280 -18.334 1.00 95.81 107 LYS A N 1
ATOM 836 C CA . LYS A 1 107 ? 5.380 -3.219 -19.353 1.00 95.81 107 LYS A CA 1
ATOM 837 C C . LYS A 1 107 ? 6.743 -2.592 -19.646 1.00 95.81 107 LYS A C 1
ATOM 839 O O . LYS A 1 107 ? 7.060 -2.379 -20.810 1.00 95.81 107 LYS A O 1
ATOM 844 N N . ALA A 1 108 ? 7.547 -2.327 -18.617 1.00 95.56 108 ALA A N 1
ATOM 845 C CA . ALA A 1 108 ? 8.911 -1.830 -18.784 1.00 95.56 108 ALA A CA 1
ATOM 846 C C . ALA A 1 108 ? 9.813 -2.865 -19.482 1.00 95.56 108 ALA A C 1
ATOM 848 O O . ALA A 1 108 ? 10.685 -2.512 -20.271 1.00 95.56 108 ALA A O 1
ATOM 849 N N . GLY A 1 109 ? 9.570 -4.155 -19.241 1.00 94.62 109 GLY A N 1
ATOM 850 C CA . GLY A 1 109 ? 10.256 -5.272 -19.881 1.00 94.62 109 GLY A CA 1
ATOM 851 C C . GLY A 1 109 ? 10.162 -5.256 -21.406 1.00 94.62 109 GLY A C 1
ATOM 852 O O . GLY A 1 109 ? 11.157 -5.579 -22.056 1.00 94.62 109 GLY A O 1
ATOM 853 N N . ALA A 1 110 ? 9.015 -4.822 -21.938 1.00 95.06 110 ALA A N 1
ATOM 854 C CA . ALA A 1 110 ? 8.715 -4.710 -23.366 1.00 95.06 110 ALA A CA 1
ATOM 855 C C . ALA A 1 110 ? 9.264 -3.432 -24.035 1.00 95.06 110 ALA A C 1
ATOM 857 O O . ALA A 1 110 ? 8.955 -3.172 -25.193 1.00 95.06 110 ALA A O 1
ATOM 858 N N . MET A 1 111 ? 10.034 -2.606 -23.320 1.00 94.69 111 MET A N 1
ATOM 859 C CA . MET A 1 111 ? 10.677 -1.422 -23.894 1.00 94.69 111 MET A CA 1
ATOM 860 C C . MET A 1 111 ? 11.986 -1.807 -24.595 1.00 94.69 111 MET A C 1
ATOM 862 O O . MET A 1 111 ? 12.864 -2.406 -23.973 1.00 94.69 111 MET A O 1
ATOM 866 N N . ASP A 1 112 ? 12.139 -1.399 -25.857 1.00 95.81 112 ASP A N 1
ATOM 867 C CA . ASP A 1 112 ? 13.331 -1.701 -26.668 1.00 95.81 112 ASP A CA 1
ATOM 868 C C . ASP A 1 112 ? 14.540 -0.825 -26.307 1.00 95.81 112 ASP A C 1
ATOM 870 O O . ASP A 1 112 ? 15.689 -1.258 -26.378 1.00 95.81 112 ASP A O 1
ATOM 874 N N . ASN A 1 113 ? 14.296 0.424 -25.896 1.00 97.19 113 ASN A N 1
ATOM 875 C CA . ASN A 1 113 ? 15.361 1.332 -25.483 1.00 97.19 113 ASN A CA 1
ATOM 876 C C . ASN A 1 113 ? 15.879 0.943 -24.086 1.00 97.19 113 ASN A C 1
ATOM 878 O O . ASN A 1 113 ? 15.169 1.092 -23.087 1.00 97.19 113 ASN A O 1
ATOM 882 N N . ALA A 1 114 ? 17.132 0.484 -24.030 1.00 96.12 114 ALA A N 1
ATOM 883 C CA . ALA A 1 114 ? 17.770 -0.016 -22.815 1.00 96.12 114 ALA A CA 1
ATOM 884 C C . ALA A 1 114 ? 17.883 1.036 -21.697 1.00 96.12 114 ALA A C 1
ATOM 886 O O . ALA A 1 114 ? 17.616 0.721 -20.537 1.00 96.12 114 ALA A O 1
ATOM 887 N N . GLU A 1 115 ? 18.224 2.283 -22.028 1.00 96.19 115 GLU A N 1
ATOM 888 C CA . GLU A 1 115 ? 18.371 3.361 -21.040 1.00 96.19 115 GLU A CA 1
ATOM 889 C C . GLU A 1 115 ? 17.019 3.753 -20.439 1.00 96.19 115 GLU A C 1
ATOM 891 O O . GLU A 1 115 ? 16.875 3.872 -19.220 1.00 96.19 115 GLU A O 1
ATOM 896 N N . LEU A 1 116 ? 15.993 3.892 -21.285 1.00 96.12 116 LEU A N 1
ATOM 897 C CA . LEU A 1 116 ? 14.636 4.188 -20.827 1.00 96.12 116 LEU A CA 1
ATOM 898 C C . LEU A 1 116 ? 14.057 3.041 -19.996 1.00 96.12 116 LEU A C 1
ATOM 900 O O . LEU A 1 116 ? 13.371 3.295 -19.003 1.00 96.12 116 LEU A O 1
ATOM 904 N N . LYS A 1 117 ? 14.338 1.790 -20.371 1.00 97.38 117 LYS A N 1
ATOM 905 C CA . LYS A 1 117 ? 13.940 0.605 -19.606 1.00 97.38 117 LYS A CA 1
ATOM 906 C C . LYS A 1 117 ? 14.563 0.609 -18.213 1.00 97.38 117 LYS A C 1
ATOM 908 O O . LYS A 1 117 ? 13.833 0.475 -17.234 1.00 97.38 117 LYS A O 1
ATOM 913 N N . ASP A 1 118 ? 15.876 0.811 -18.114 1.00 97.75 118 ASP A N 1
ATOM 914 C CA . ASP A 1 118 ? 16.582 0.865 -16.829 1.00 97.75 118 ASP A CA 1
ATOM 915 C C . ASP A 1 118 ? 16.061 2.007 -15.941 1.00 97.75 118 ASP A C 1
ATOM 917 O O . ASP A 1 118 ? 15.700 1.787 -14.783 1.00 97.75 118 ASP A O 1
ATOM 921 N N . ALA A 1 119 ? 15.905 3.212 -16.500 1.00 97.38 119 ALA A N 1
ATOM 922 C CA . ALA A 1 119 ? 15.332 4.348 -15.778 1.00 97.38 119 ALA A CA 1
ATOM 923 C C . ALA A 1 119 ? 13.898 4.067 -15.288 1.00 97.38 119 ALA A C 1
ATOM 925 O O . ALA A 1 119 ? 13.537 4.410 -14.158 1.00 97.38 119 ALA A O 1
ATOM 926 N N . THR A 1 120 ? 13.081 3.404 -16.112 1.00 97.19 120 THR A N 1
ATOM 927 C CA . THR A 1 120 ? 11.701 3.043 -15.762 1.00 97.19 120 THR A CA 1
ATOM 928 C C . THR A 1 120 ? 11.660 2.000 -14.648 1.00 97.19 120 THR A C 1
ATOM 930 O O . THR A 1 120 ? 10.903 2.166 -13.692 1.00 97.19 120 THR A O 1
ATOM 933 N N . LEU A 1 121 ? 12.496 0.962 -14.716 1.00 97.25 121 LEU A N 1
ATOM 934 C CA . LEU A 1 121 ? 12.587 -0.065 -13.676 1.00 97.25 121 LEU A CA 1
ATOM 935 C C . LEU A 1 121 ? 13.069 0.517 -12.341 1.00 97.25 121 LEU A C 1
ATOM 937 O O . LEU A 1 121 ? 12.477 0.229 -11.302 1.00 97.25 121 LEU A O 1
ATOM 941 N N . LYS A 1 122 ? 14.070 1.407 -12.363 1.00 97.62 122 LYS A N 1
ATOM 942 C CA . LYS A 1 122 ? 14.531 2.133 -11.166 1.00 97.62 122 LYS A CA 1
ATOM 943 C C . LYS A 1 122 ? 13.417 2.958 -10.532 1.00 97.62 122 LYS A C 1
ATOM 945 O O . LYS A 1 122 ? 13.250 2.929 -9.314 1.00 97.62 122 LYS A O 1
ATOM 950 N N . LYS A 1 123 ? 12.624 3.657 -11.348 1.00 96.94 123 LYS A N 1
ATOM 951 C CA . LYS A 1 123 ? 11.461 4.404 -10.859 1.00 96.94 123 LYS A CA 1
ATOM 952 C C . LYS A 1 123 ? 10.423 3.477 -10.225 1.00 96.94 123 LYS A C 1
ATOM 954 O O . LYS A 1 123 ? 9.948 3.778 -9.136 1.00 96.94 123 LYS A O 1
ATOM 959 N N . ILE A 1 124 ? 10.085 2.361 -10.8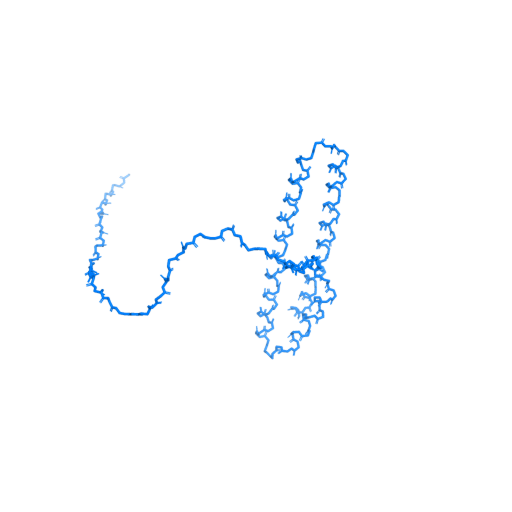76 1.00 96.50 124 ILE A N 1
ATOM 960 C CA . ILE A 1 124 ? 9.120 1.389 -10.339 1.00 96.50 124 ILE A CA 1
ATOM 961 C C . ILE A 1 124 ? 9.587 0.864 -8.977 1.00 96.50 124 ILE A C 1
ATOM 963 O O . ILE A 1 124 ? 8.791 0.825 -8.043 1.00 96.50 124 ILE A O 1
ATOM 967 N N . ALA A 1 125 ? 10.872 0.526 -8.847 1.00 96.75 125 ALA A N 1
ATOM 968 C CA . ALA A 1 125 ? 11.447 0.060 -7.590 1.00 96.75 125 ALA A CA 1
ATOM 969 C C . ALA A 1 125 ? 11.377 1.126 -6.481 1.00 96.75 125 ALA A C 1
ATOM 971 O O . ALA A 1 125 ? 10.982 0.818 -5.358 1.00 96.75 125 ALA A O 1
ATOM 972 N N . ALA A 1 126 ? 11.706 2.384 -6.789 1.00 96.81 126 ALA A N 1
ATOM 973 C CA . ALA A 1 126 ? 11.613 3.482 -5.825 1.00 96.81 126 ALA A CA 1
ATOM 974 C C . ALA A 1 126 ? 10.159 3.760 -5.393 1.00 96.81 126 ALA A C 1
ATOM 976 O O . ALA A 1 126 ? 9.880 3.928 -4.204 1.00 96.81 126 ALA A O 1
ATOM 977 N N . ASP A 1 127 ? 9.223 3.758 -6.347 1.00 94.25 127 ASP A N 1
ATOM 978 C CA . ASP A 1 127 ? 7.794 3.935 -6.076 1.00 94.25 127 ASP A CA 1
ATOM 979 C C . ASP A 1 127 ? 7.237 2.788 -5.216 1.00 94.25 127 ASP A C 1
ATOM 981 O O . ASP A 1 127 ? 6.394 3.026 -4.348 1.00 94.25 127 ASP A O 1
ATOM 985 N N . ASP A 1 128 ? 7.680 1.548 -5.443 1.00 94.75 128 ASP A N 1
ATOM 986 C CA . ASP A 1 128 ? 7.299 0.394 -4.623 1.00 94.75 128 ASP A CA 1
ATOM 987 C C . ASP A 1 128 ? 7.821 0.534 -3.190 1.00 94.75 128 ASP A C 1
ATOM 989 O O . ASP A 1 128 ? 7.035 0.466 -2.246 1.00 94.75 128 ASP A O 1
ATOM 993 N N . GLN A 1 129 ? 9.108 0.851 -3.017 1.00 95.44 129 GLN A N 1
ATOM 994 C CA . GLN A 1 129 ? 9.703 1.071 -1.695 1.00 95.44 129 GLN A CA 1
ATOM 995 C C . GLN A 1 129 ? 8.951 2.133 -0.887 1.00 95.44 129 GLN A C 1
ATOM 997 O O . GLN A 1 129 ? 8.644 1.913 0.287 1.00 95.44 129 GLN A O 1
ATOM 1002 N N . LEU A 1 130 ? 8.606 3.263 -1.512 1.00 94.25 130 LEU A N 1
ATOM 1003 C CA . LEU A 1 130 ? 7.834 4.315 -0.856 1.00 94.25 130 LEU A CA 1
ATOM 1004 C C . LEU A 1 130 ? 6.465 3.802 -0.388 1.00 94.25 130 LEU A C 1
ATOM 1006 O O . LEU A 1 130 ? 6.061 4.047 0.750 1.00 94.25 130 LEU A O 1
ATOM 1010 N N . LYS A 1 131 ? 5.745 3.071 -1.244 1.00 93.38 131 LYS A N 1
ATOM 1011 C CA . LYS A 1 131 ? 4.414 2.545 -0.907 1.00 93.38 131 LYS A CA 1
ATOM 1012 C C . LYS A 1 131 ? 4.486 1.474 0.179 1.00 93.38 131 LYS A C 1
ATOM 1014 O O . LYS A 1 131 ? 3.635 1.471 1.064 1.00 93.38 131 LYS A O 1
ATOM 1019 N N . GLN A 1 132 ? 5.515 0.627 0.170 1.00 94.31 132 GLN A N 1
ATOM 1020 C CA . GLN A 1 132 ? 5.759 -0.352 1.233 1.00 94.31 132 GLN A CA 1
ATOM 1021 C C . GLN A 1 132 ? 6.027 0.328 2.581 1.00 94.31 132 GLN A C 1
ATOM 1023 O O . GLN A 1 132 ? 5.472 -0.071 3.605 1.00 94.31 132 GLN A O 1
ATOM 1028 N N . GLN A 1 133 ? 6.810 1.412 2.596 1.00 95.12 133 GLN A N 1
ATOM 1029 C CA . GLN A 1 133 ? 7.029 2.201 3.813 1.00 95.12 133 GLN A CA 1
ATOM 1030 C C . GLN A 1 133 ? 5.732 2.832 4.334 1.00 95.12 133 GLN A C 1
ATOM 1032 O O . GLN A 1 133 ? 5.461 2.771 5.534 1.00 95.12 133 GLN A O 1
ATOM 1037 N N . GLN A 1 134 ? 4.900 3.387 3.449 1.00 94.19 134 GLN A N 1
ATOM 1038 C CA . GLN A 1 134 ? 3.588 3.921 3.827 1.00 94.19 134 GLN A CA 1
ATOM 1039 C C . GLN A 1 134 ? 2.682 2.828 4.407 1.00 94.19 134 GLN A C 1
ATOM 1041 O O . GLN A 1 134 ? 2.031 3.041 5.430 1.00 94.19 134 GLN A O 1
ATOM 1046 N N . LEU A 1 135 ? 2.663 1.640 3.796 1.00 95.19 135 LEU A N 1
ATOM 1047 C CA . LEU A 1 135 ? 1.868 0.505 4.265 1.00 95.19 135 LEU A CA 1
ATOM 1048 C C . LEU A 1 135 ? 2.331 0.022 5.641 1.00 95.19 135 LEU A C 1
ATOM 1050 O O . LEU A 1 135 ? 1.500 -0.213 6.517 1.00 95.19 135 LEU A O 1
ATOM 1054 N N . LYS A 1 136 ? 3.646 -0.002 5.879 1.00 96.19 136 LYS A N 1
ATOM 1055 C CA . LYS A 1 136 ? 4.225 -0.286 7.196 1.00 96.19 136 LYS A CA 1
ATOM 1056 C C . LYS A 1 136 ? 3.781 0.724 8.259 1.00 96.19 136 LYS A C 1
ATOM 1058 O O . LYS A 1 136 ? 3.430 0.320 9.363 1.00 96.19 136 LYS A O 1
ATOM 1063 N N . GLN A 1 137 ? 3.763 2.019 7.937 1.00 96.12 137 GLN A N 1
ATOM 1064 C CA . GLN A 1 137 ? 3.278 3.053 8.860 1.00 96.12 137 GLN A CA 1
ATOM 1065 C C . GLN A 1 137 ? 1.787 2.883 9.179 1.00 96.12 137 GLN A C 1
ATOM 1067 O O . GLN A 1 137 ? 1.389 3.005 10.334 1.00 96.12 137 GLN A O 1
ATOM 1072 N N . MET A 1 138 ? 0.970 2.547 8.177 1.00 95.69 138 MET A N 1
ATOM 1073 C CA . MET A 1 138 ? -0.454 2.279 8.384 1.00 95.69 138 MET A CA 1
ATOM 1074 C C . MET A 1 138 ? -0.692 1.024 9.232 1.00 95.69 138 MET A C 1
ATOM 1076 O O . MET A 1 138 ? -1.547 1.059 10.110 1.00 95.69 138 MET A O 1
ATOM 1080 N N . ARG A 1 139 ? 0.078 -0.055 9.031 1.00 96.50 139 ARG A N 1
ATOM 1081 C CA . ARG A 1 139 ? 0.017 -1.257 9.886 1.00 96.50 139 ARG A CA 1
ATOM 1082 C C . ARG A 1 139 ? 0.340 -0.928 11.334 1.00 96.50 139 ARG A C 1
ATOM 1084 O O . ARG A 1 139 ? -0.480 -1.189 12.200 1.00 96.50 139 ARG A O 1
ATOM 1091 N N . ALA A 1 140 ? 1.446 -0.222 11.565 1.00 96.25 140 ALA A N 1
ATOM 1092 C CA . ALA A 1 140 ? 1.816 0.216 12.905 1.00 96.25 140 ALA A CA 1
ATOM 1093 C C . ALA A 1 140 ? 0.715 1.064 13.568 1.00 96.25 140 ALA A C 1
ATOM 1095 O O . ALA A 1 140 ? 0.490 0.941 14.764 1.00 96.25 140 ALA A O 1
ATOM 1096 N N . ALA A 1 141 ? 0.006 1.909 12.811 1.00 95.50 141 ALA A N 1
ATOM 1097 C CA . ALA A 1 141 ? -1.125 2.671 13.341 1.00 95.50 141 ALA A CA 1
ATOM 1098 C C . ALA A 1 141 ? -2.322 1.786 13.736 1.00 95.50 141 ALA A C 1
ATOM 1100 O O . ALA A 1 141 ? -3.009 2.108 14.701 1.00 95.50 141 ALA A O 1
ATOM 1101 N N . VAL A 1 142 ? -2.576 0.690 13.013 1.00 95.81 142 VAL A N 1
ATOM 1102 C CA . VAL A 1 142 ? -3.606 -0.294 13.388 1.00 95.81 142 VAL A CA 1
ATOM 1103 C C . VAL A 1 142 ? -3.186 -1.084 14.620 1.00 95.81 142 VAL A C 1
ATOM 1105 O O . VAL A 1 142 ? -3.985 -1.204 15.543 1.00 95.81 142 VAL A O 1
ATOM 1108 N N . ASP A 1 143 ? -1.940 -1.552 14.662 1.00 94.81 143 ASP A N 1
ATOM 1109 C CA . ASP A 1 143 ? -1.420 -2.372 15.760 1.00 94.81 143 ASP A CA 1
ATOM 1110 C C . ASP A 1 143 ? -1.439 -1.604 17.090 1.00 94.81 143 ASP A C 1
ATOM 1112 O O . ASP A 1 143 ? -1.922 -2.123 18.088 1.00 94.81 143 ASP A O 1
ATOM 1116 N N . LYS A 1 144 ? -1.073 -0.312 17.083 1.00 93.44 144 LYS A N 1
ATOM 1117 C CA . LYS A 1 144 ? -1.181 0.580 18.258 1.00 93.44 144 LYS A CA 1
ATOM 1118 C C . LYS A 1 144 ? -2.577 0.647 18.887 1.00 93.44 144 LYS A C 1
ATOM 1120 O O . LYS A 1 144 ? -2.690 1.076 20.028 1.00 93.44 144 LYS A O 1
ATOM 1125 N N . LEU A 1 145 ? -3.630 0.385 18.114 1.00 88.81 145 LEU A N 1
ATOM 1126 C CA . LEU A 1 145 ? -5.017 0.450 18.584 1.00 88.81 145 LEU A CA 1
ATOM 1127 C C . LEU A 1 145 ? -5.600 -0.933 18.891 1.00 88.81 145 LEU A C 1
ATOM 1129 O O . LEU A 1 145 ? -6.734 -1.004 19.366 1.00 88.81 145 LEU A O 1
ATOM 1133 N N . ALA A 1 146 ? -4.876 -1.999 18.543 1.00 84.00 146 ALA A N 1
ATOM 1134 C CA . ALA A 1 146 ? -5.244 -3.384 18.812 1.00 84.00 146 ALA A CA 1
ATOM 1135 C C . ALA A 1 146 ? -4.771 -3.862 20.192 1.00 84.00 146 ALA A C 1
ATOM 1137 O O . ALA A 1 146 ? -5.379 -4.789 20.730 1.00 84.00 146 ALA A O 1
ATOM 1138 N N . ASP A 1 147 ? -3.734 -3.215 20.729 1.00 66.62 147 ASP A N 1
ATOM 1139 C CA . ASP A 1 147 ? -3.229 -3.366 22.099 1.00 66.62 147 ASP A CA 1
ATOM 1140 C C . ASP A 1 147 ? -4.055 -2.547 23.112 1.00 66.62 147 ASP A C 1
ATOM 1142 O O . ASP A 1 147 ? -4.276 -3.053 24.238 1.00 66.62 147 ASP A O 1
#

Secondary structure (DSSP, 8-state):
----------------------------------------------------------HHHHHHHHHHHHTT--SHHHHHHHHHHHHHHHHHHHHHHHHHHHHHHHHHHT-S-HHHHHHHHHHHHHHHHHHHHHHHHHHHHHHHHH-

Organism: NCBI:txid84158

Radius of gyration: 30.33 Å; chains: 1; bounding box: 69×85×61 Å

pLDDT: mean 76.32, std 23.84, range [31.53, 97.75]

Foldseek 3Di:
DDDDDDDDDDDDDDDDDDDDDDDDDDDDDDPDDDDDDPDDPPPDPPPPPPCVVPPLPQLVVLLVVLVVVLVVDDDPVVNLVVLVVLVVVLVVVLVVLVVVLVVQLVVLVPDPDPVSSVVSNVVSVVVSVVSVVSSVSNVVSSVVSND

Sequence (147 aa):
MKTRHSALLLAATLLTVPALASAAHHGGEDRGPMTEECARDHKGGHHGKRHHGGKHMDPARFEQRLTKRMEKLETPELKAQFILAQQARLEAMEHNLTLHRLMAEHKAGAMDNAELKDATLKKIAADDQLKQQQLKQMRAAVDKLAD